Protein AF-A0A7X7FWN4-F1 (afdb_monomer)

Foldseek 3Di:
DWAWEKEAEQEQAFKKKFFFQQPDDTPDIDHRRHHGDMDTDPLFIFDDDPVPVVDCPPDQLCCLVPTGQDDDSSNGRQWMWMDDPNHTQDIAGDDADDDDLPDQGPSHSNQWDKDAPDPRYIYIYHYDYNVSRD

Sequence (134 aa):
MEYHVYLQNDSKDTLTVAIGDGNKYVFDSVNNFTPDSKLHLQLIGIKYDRTITGKVKETNIDVIRDELFVGTQISLVSGVRVYRNDSLLINWEGPLREMGADTHHFYNYSSWECYETSKWEGVVLFTIKDSDLK

pLDDT: mean 83.34, std 12.54, range [48.09, 97.19]

Secondary structure (DSSP, 8-state):
-EEEEEEEEESSS-EEEEEESTTS-EEEEEEEE-TT-EEE-TTS-EE--TTTSSS----HHHHHHHTTT-SGGGGG-SEEEEEETTEEEEEEE-S-B---TT---TTBGGGEEEEESSSSEEEEEEEEEGGGG-

Radius of gyration: 14.85 Å; Cα contacts (8 Å, |Δi|>4): 274; chains: 1; bounding box: 35×30×43 Å

Structure (mmCIF, N/CA/C/O backbone):
data_AF-A0A7X7FWN4-F1
#
_entry.id   AF-A0A7X7FWN4-F1
#
loop_
_atom_site.group_PDB
_atom_site.id
_atom_site.type_symbol
_atom_site.label_atom_id
_atom_site.label_alt_id
_atom_site.label_comp_id
_atom_site.label_asym_id
_atom_site.label_entity_id
_atom_site.label_seq_id
_atom_site.pdbx_PDB_ins_code
_atom_site.Cartn_x
_atom_site.Cartn_y
_atom_site.Cartn_z
_atom_site.occupancy
_atom_site.B_iso_or_equiv
_atom_site.auth_seq_id
_atom_site.auth_comp_id
_atom_site.auth_asym_id
_atom_site.auth_atom_id
_atom_site.pdbx_PDB_model_num
ATOM 1 N N . MET A 1 1 ? 17.497 2.805 -12.178 1.00 78.44 1 MET A N 1
ATOM 2 C CA . MET A 1 1 ? 16.544 3.672 -11.465 1.00 78.44 1 MET A CA 1
ATOM 3 C C . MET A 1 1 ? 16.064 2.916 -10.246 1.00 78.44 1 MET A C 1
ATOM 5 O O . MET A 1 1 ? 15.819 1.720 -10.356 1.00 78.44 1 MET A O 1
ATOM 9 N N . GLU A 1 2 ? 16.009 3.567 -9.095 1.00 84.38 2 GLU A N 1
ATOM 10 C CA . GLU A 1 2 ? 15.552 2.961 -7.843 1.00 84.38 2 GLU A CA 1
ATOM 11 C C . GLU A 1 2 ? 14.170 3.508 -7.492 1.00 84.38 2 GLU A C 1
ATOM 13 O O . GLU A 1 2 ? 13.951 4.714 -7.565 1.00 84.38 2 GLU A O 1
ATOM 18 N N . TYR A 1 3 ? 13.226 2.630 -7.163 1.00 87.50 3 TYR A N 1
ATOM 19 C CA . TYR A 1 3 ? 11.913 3.045 -6.684 1.00 87.50 3 TYR A CA 1
ATOM 20 C C . TYR A 1 3 ? 11.762 2.706 -5.206 1.00 87.50 3 TYR A C 1
ATOM 22 O O . TYR A 1 3 ? 11.950 1.560 -4.793 1.00 87.50 3 TYR A O 1
ATOM 30 N N . HIS A 1 4 ? 11.368 3.711 -4.431 1.00 88.62 4 HIS A N 1
ATOM 31 C CA . HIS A 1 4 ? 11.036 3.572 -3.022 1.00 88.62 4 HIS A CA 1
ATOM 32 C C . HIS A 1 4 ? 9.557 3.240 -2.863 1.00 88.62 4 HIS A C 1
ATOM 34 O O . HIS A 1 4 ? 8.694 3.947 -3.390 1.00 88.62 4 HIS A O 1
ATOM 40 N N . VAL A 1 5 ? 9.260 2.177 -2.122 1.00 89.81 5 VAL A N 1
ATOM 41 C CA . VAL A 1 5 ? 7.889 1.703 -1.925 1.00 89.81 5 VAL A CA 1
ATOM 42 C C . VAL A 1 5 ? 7.343 2.238 -0.613 1.00 89.81 5 VAL A C 1
ATOM 44 O O . VAL A 1 5 ? 7.925 2.018 0.449 1.00 89.81 5 VAL A O 1
ATOM 47 N N . TYR A 1 6 ? 6.210 2.925 -0.679 1.00 92.38 6 TYR A N 1
ATOM 48 C CA . TYR A 1 6 ? 5.560 3.522 0.473 1.00 92.38 6 TYR A CA 1
ATOM 49 C C . TYR A 1 6 ? 4.132 3.028 0.653 1.00 92.38 6 TYR A C 1
ATOM 51 O O . TYR A 1 6 ? 3.379 2.843 -0.303 1.00 92.38 6 TYR A O 1
ATOM 59 N N . LEU A 1 7 ? 3.759 2.905 1.920 1.00 93.94 7 LEU A N 1
ATOM 60 C CA . LEU A 1 7 ? 2.383 2.828 2.372 1.00 93.94 7 LEU A CA 1
ATOM 61 C C . LEU A 1 7 ? 2.020 4.159 3.034 1.00 93.94 7 LEU A C 1
ATOM 63 O O . LEU A 1 7 ? 2.794 4.653 3.852 1.00 93.94 7 LEU A O 1
ATOM 67 N N . GLN A 1 8 ? 0.870 4.737 2.704 1.00 96.62 8 GLN A N 1
ATOM 68 C CA . GLN A 1 8 ? 0.340 5.947 3.335 1.00 96.62 8 GLN A CA 1
ATOM 69 C C . GLN A 1 8 ? -0.965 5.646 4.063 1.00 96.62 8 GLN A C 1
ATOM 71 O O . GLN A 1 8 ? -1.803 4.896 3.563 1.00 96.62 8 GLN A O 1
ATOM 76 N N . ASN A 1 9 ? -1.135 6.259 5.232 1.00 97.19 9 ASN A N 1
ATOM 77 C CA . ASN A 1 9 ? -2.416 6.320 5.917 1.00 97.19 9 ASN A CA 1
ATOM 78 C C . ASN A 1 9 ? -3.106 7.647 5.581 1.00 97.19 9 ASN A C 1
ATOM 80 O O . ASN A 1 9 ? -2.680 8.689 6.066 1.00 97.19 9 ASN A O 1
ATOM 84 N N . ASP A 1 10 ? -4.155 7.602 4.766 1.00 97.06 10 ASP A N 1
ATOM 85 C CA . ASP A 1 10 ? -5.045 8.739 4.469 1.00 97.06 10 ASP A CA 1
ATOM 86 C C . ASP A 1 10 ? -6.424 8.545 5.128 1.00 97.06 10 ASP A C 1
ATOM 88 O O . ASP A 1 10 ? -7.433 9.135 4.742 1.00 97.06 10 ASP A O 1
ATOM 92 N N . SER A 1 11 ? -6.493 7.654 6.121 1.00 94.81 11 SER A N 1
ATOM 93 C CA . SER A 1 11 ? -7.663 7.502 6.974 1.00 94.81 11 SER A CA 1
ATOM 94 C C . SER A 1 11 ? -7.615 8.475 8.148 1.00 94.81 11 SER A C 1
ATOM 96 O O . SER A 1 11 ? -6.568 9.015 8.512 1.00 94.81 11 SER A O 1
ATOM 98 N N . LYS A 1 12 ? -8.762 8.662 8.796 1.00 93.81 12 LYS A N 1
ATOM 99 C CA . LYS A 1 12 ? -8.874 9.518 9.990 1.00 93.81 12 LYS A CA 1
ATOM 100 C C . LYS A 1 12 ? -8.357 8.863 11.265 1.00 93.81 12 LYS A C 1
ATOM 102 O O . LYS A 1 12 ? -8.284 9.528 12.299 1.00 93.81 12 LYS A O 1
ATOM 107 N N . ASP A 1 13 ? -8.020 7.580 11.209 1.00 92.75 13 ASP A N 1
ATOM 108 C CA . ASP A 1 13 ? -7.676 6.787 12.378 1.00 92.75 13 ASP A CA 1
ATOM 109 C C . ASP A 1 13 ? -6.202 6.405 12.402 1.00 92.75 13 ASP A C 1
ATOM 111 O O . ASP A 1 13 ? -5.536 6.255 11.378 1.00 92.75 13 ASP A O 1
ATOM 115 N N . THR A 1 14 ? -5.699 6.173 13.610 1.00 94.88 14 THR A N 1
ATOM 116 C CA . THR A 1 14 ? -4.436 5.466 13.791 1.00 94.88 14 THR A CA 1
ATOM 117 C C . THR A 1 14 ? -4.662 3.980 13.546 1.00 94.88 14 THR A C 1
ATOM 119 O O . THR A 1 14 ? -5.529 3.358 14.164 1.00 94.88 14 THR A O 1
ATOM 122 N N . LEU A 1 15 ? -3.854 3.407 12.660 1.00 95.94 15 LEU A N 1
ATOM 123 C CA . LEU A 1 15 ? -3.964 2.018 12.238 1.00 95.94 15 LEU A CA 1
ATOM 124 C C . LEU A 1 15 ? -2.803 1.188 12.782 1.00 95.94 15 LEU A C 1
ATOM 126 O O . LEU A 1 15 ? -1.743 1.700 13.144 1.00 95.94 15 LEU A O 1
ATOM 130 N N . THR A 1 16 ? -2.995 -0.123 12.811 1.00 95.06 16 THR A N 1
ATOM 131 C CA . THR A 1 16 ? -1.890 -1.081 12.852 1.00 95.06 16 THR A CA 1
ATOM 132 C C . THR A 1 16 ? -1.882 -1.843 11.542 1.00 95.06 16 THR A C 1
ATOM 134 O O . THR A 1 16 ? -2.923 -2.342 11.118 1.00 95.06 16 THR A O 1
ATOM 137 N N . VAL A 1 17 ? -0.725 -1.927 10.891 1.00 92.75 17 VAL A N 1
ATOM 138 C CA . VAL A 1 17 ? -0.567 -2.668 9.634 1.00 92.75 17 VAL A CA 1
ATOM 139 C C . VAL A 1 17 ? 0.361 -3.843 9.879 1.00 92.75 17 VAL A C 1
ATOM 141 O O . VAL A 1 17 ? 1.471 -3.653 10.369 1.00 92.75 17 VAL A O 1
ATOM 144 N N . ALA A 1 18 ? -0.089 -5.045 9.529 1.00 91.25 18 ALA A N 1
ATOM 145 C CA . ALA A 1 18 ? 0.699 -6.267 9.597 1.00 91.25 18 ALA A CA 1
ATOM 146 C C . ALA A 1 18 ? 0.869 -6.861 8.197 1.00 91.25 18 ALA A C 1
ATOM 148 O O . ALA A 1 18 ? -0.113 -7.190 7.525 1.00 91.25 18 ALA A O 1
ATOM 149 N N . ILE A 1 19 ? 2.121 -7.039 7.786 1.00 88.88 19 ILE A N 1
ATOM 150 C CA . ILE A 1 19 ? 2.513 -7.590 6.488 1.00 88.88 19 ILE A CA 1
ATOM 151 C C . ILE A 1 19 ? 3.107 -8.979 6.728 1.00 88.88 19 ILE A C 1
ATOM 153 O O . ILE A 1 19 ? 3.970 -9.161 7.591 1.00 88.88 19 ILE A O 1
ATOM 157 N N . GLY A 1 20 ? 2.592 -9.985 6.024 1.00 86.44 20 GLY A N 1
ATOM 158 C CA . GLY A 1 20 ? 2.756 -11.376 6.429 1.00 86.44 20 GLY A CA 1
ATOM 159 C C . GLY A 1 20 ? 2.457 -12.414 5.356 1.00 86.44 20 GLY A C 1
ATOM 160 O O . GLY A 1 20 ? 2.053 -12.086 4.244 1.00 86.44 20 GLY A O 1
ATOM 161 N N . ASP A 1 21 ? 2.570 -13.686 5.744 1.00 81.12 21 ASP A N 1
ATOM 162 C CA . ASP A 1 21 ? 2.163 -14.827 4.918 1.00 81.12 21 ASP A CA 1
ATOM 163 C C . ASP A 1 21 ? 0.691 -15.194 5.181 1.00 81.12 21 ASP A C 1
ATOM 165 O O . ASP A 1 21 ? 0.406 -16.183 5.862 1.00 81.12 21 ASP A O 1
ATOM 169 N N . GLY A 1 22 ? -0.252 -14.342 4.763 1.00 64.56 22 GLY A N 1
ATOM 170 C CA . GLY A 1 22 ? -1.678 -14.704 4.691 1.00 64.56 22 GLY A CA 1
ATOM 171 C C . GLY A 1 22 ? -2.268 -15.343 5.961 1.00 64.56 22 GLY A C 1
ATOM 172 O O . GLY A 1 22 ? -3.017 -16.311 5.869 1.00 64.56 22 GLY A O 1
ATOM 173 N N . ASN A 1 23 ? -1.913 -14.811 7.142 1.00 64.88 23 ASN A N 1
ATOM 174 C CA . ASN A 1 23 ? -2.283 -15.237 8.510 1.00 64.88 23 ASN A CA 1
ATOM 175 C C . ASN A 1 23 ? -1.321 -16.147 9.290 1.00 64.88 23 ASN A C 1
ATOM 177 O O . ASN A 1 23 ? -1.524 -16.292 10.495 1.00 64.88 23 ASN A O 1
ATOM 181 N N . LYS A 1 24 ? -0.265 -16.711 8.692 1.00 68.69 24 LYS A N 1
ATOM 182 C CA . LYS A 1 24 ? 0.635 -17.633 9.421 1.00 68.69 24 LYS A CA 1
ATOM 183 C C . LYS A 1 24 ? 1.794 -16.945 10.132 1.00 68.69 24 LYS A C 1
ATOM 185 O O . LYS A 1 24 ? 2.103 -17.285 11.270 1.00 68.69 24 LYS A O 1
ATOM 190 N N . TYR A 1 25 ? 2.413 -15.974 9.470 1.00 75.69 25 TYR A N 1
ATOM 191 C CA . TYR A 1 25 ? 3.571 -15.245 9.985 1.00 75.69 25 TYR A CA 1
ATOM 192 C C . TYR A 1 25 ? 3.437 -13.757 9.684 1.00 75.69 25 TYR A C 1
ATOM 194 O O . TYR A 1 25 ? 2.878 -13.382 8.654 1.00 75.69 25 TYR A O 1
ATOM 202 N N . VAL A 1 26 ? 3.930 -12.918 10.595 1.00 81.38 26 VAL A N 1
ATOM 203 C CA . VAL A 1 26 ? 4.064 -11.469 10.407 1.00 81.38 26 VAL A CA 1
ATOM 204 C C . VAL A 1 26 ? 5.550 -11.175 10.252 1.00 81.38 26 VAL A C 1
ATOM 206 O O . VAL A 1 26 ? 6.333 -11.545 11.125 1.00 81.38 26 VAL A O 1
ATOM 209 N N . PHE A 1 27 ? 5.929 -10.557 9.137 1.00 77.38 27 PHE A N 1
ATOM 210 C CA . PHE A 1 27 ? 7.317 -10.185 8.846 1.00 77.38 27 PHE A CA 1
ATOM 211 C C . PHE A 1 27 ? 7.601 -8.739 9.225 1.00 77.38 27 PHE A C 1
ATOM 213 O O . PHE A 1 27 ? 8.692 -8.437 9.696 1.00 77.38 27 PHE A O 1
ATOM 220 N N . ASP A 1 28 ? 6.605 -7.872 9.056 1.00 80.31 28 ASP A N 1
ATOM 221 C CA . ASP A 1 28 ? 6.662 -6.486 9.492 1.00 80.31 28 ASP A CA 1
ATOM 222 C C . ASP A 1 28 ? 5.319 -6.087 10.100 1.00 80.31 28 ASP A C 1
ATOM 224 O O . ASP A 1 28 ? 4.249 -6.472 9.612 1.00 80.31 28 ASP A O 1
ATOM 228 N N . SER A 1 29 ? 5.382 -5.335 11.190 1.00 79.69 29 SER A N 1
ATOM 229 C CA . SER A 1 29 ? 4.210 -4.764 11.834 1.00 79.69 29 SER A CA 1
ATOM 230 C C . SER A 1 29 ? 4.513 -3.350 12.273 1.00 79.69 29 SER A C 1
ATOM 232 O O . SER A 1 29 ? 5.416 -3.125 13.085 1.00 79.69 29 SER A O 1
ATOM 234 N N . VAL A 1 30 ? 3.696 -2.415 11.811 1.00 82.69 30 VAL A N 1
ATOM 235 C CA . VAL A 1 30 ? 3.766 -1.031 12.257 1.00 82.69 30 VAL A CA 1
ATOM 236 C C . VAL A 1 30 ? 2.589 -0.760 13.164 1.00 82.69 30 VAL A C 1
ATOM 238 O O . VAL A 1 30 ? 1.441 -0.691 12.727 1.00 82.69 30 VAL A O 1
ATOM 241 N N . ASN A 1 31 ? 2.912 -0.622 14.445 1.00 80.88 31 ASN A N 1
ATOM 242 C CA . ASN A 1 31 ? 1.982 -0.172 15.465 1.00 80.88 31 ASN A CA 1
ATOM 243 C C . ASN A 1 31 ? 1.938 1.357 15.451 1.00 80.88 31 ASN A C 1
ATOM 245 O O . ASN A 1 31 ? 2.976 2.007 15.329 1.00 80.88 31 ASN A O 1
ATOM 249 N N . ASN A 1 32 ? 0.748 1.923 15.639 1.00 87.88 32 ASN A N 1
ATOM 250 C CA . ASN A 1 32 ? 0.516 3.369 15.663 1.00 87.88 32 ASN A CA 1
ATOM 251 C C . ASN A 1 32 ? 0.831 4.086 14.337 1.00 87.88 32 ASN A C 1
ATOM 253 O O . ASN A 1 32 ? 1.461 5.142 14.329 1.00 87.88 32 ASN A O 1
ATOM 257 N N . PHE A 1 33 ? 0.376 3.533 13.214 1.00 94.62 33 PHE A N 1
ATOM 258 C CA . PHE A 1 33 ? 0.442 4.191 11.912 1.00 94.62 33 PHE A CA 1
ATOM 259 C C . PHE A 1 33 ? -0.581 5.339 11.869 1.00 94.62 33 PHE A C 1
ATOM 261 O O . PHE A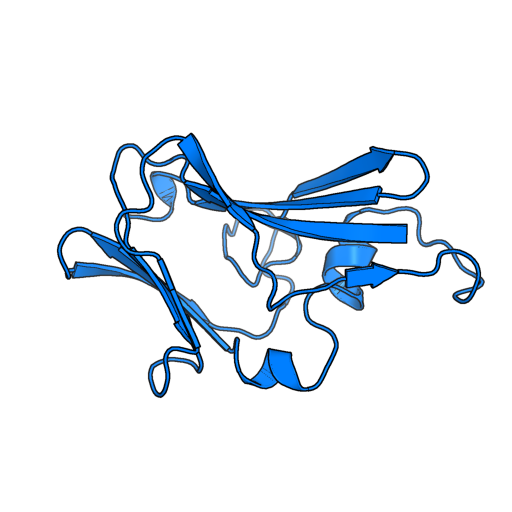 1 33 ? -1.758 5.125 11.584 1.00 94.62 33 PHE A O 1
ATOM 268 N N . THR A 1 34 ? -0.162 6.544 12.263 1.00 95.69 34 THR A N 1
ATOM 269 C CA . THR A 1 34 ? -1.046 7.707 12.466 1.00 95.69 34 THR A CA 1
ATOM 270 C C . THR A 1 34 ? -1.619 8.247 11.150 1.00 95.69 34 THR A C 1
ATOM 272 O O . THR A 1 34 ? -1.038 7.982 10.094 1.00 95.69 34 THR A O 1
ATOM 2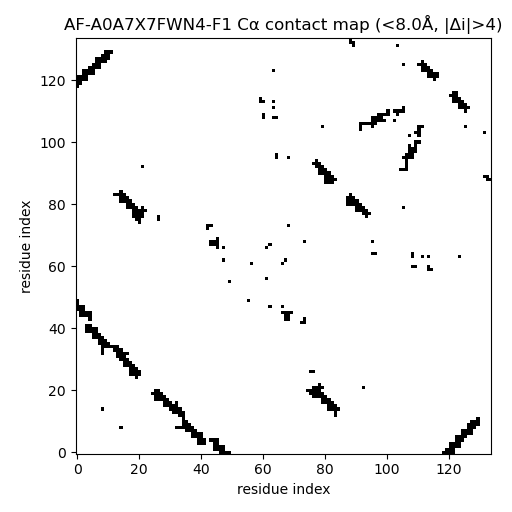75 N N . PRO A 1 35 ? -2.703 9.042 11.186 1.00 96.50 35 PRO A N 1
ATOM 276 C CA . PRO A 1 35 ? -3.176 9.781 10.014 1.00 96.50 35 PRO A CA 1
ATOM 277 C C . PRO A 1 35 ? -2.057 10.590 9.343 1.00 96.50 35 PRO A C 1
ATOM 279 O O . PRO A 1 35 ? -1.134 11.053 10.021 1.00 96.50 35 PRO A O 1
ATOM 282 N N . ASP A 1 36 ? -2.125 10.707 8.018 1.00 94.44 36 ASP A N 1
ATOM 283 C CA . ASP A 1 36 ? -1.181 11.406 7.130 1.00 94.44 36 ASP A CA 1
ATOM 284 C C . ASP A 1 36 ? 0.269 10.887 7.151 1.00 94.44 36 ASP A C 1
ATOM 286 O O . ASP A 1 36 ? 1.169 11.475 6.539 1.00 94.44 36 ASP A O 1
ATOM 290 N N . SER A 1 37 ? 0.534 9.774 7.840 1.00 95.12 37 SER A N 1
ATOM 291 C CA . SER A 1 37 ? 1.878 9.206 7.921 1.00 95.12 37 SER A CA 1
ATOM 292 C C . SER A 1 37 ? 2.207 8.301 6.732 1.00 95.12 37 SER A C 1
ATOM 294 O O . SER A 1 37 ? 1.333 7.721 6.080 1.00 95.12 37 SER A O 1
ATOM 296 N N . LYS A 1 38 ? 3.510 8.183 6.448 1.00 93.88 38 LYS A N 1
ATOM 297 C CA . LYS A 1 38 ? 4.067 7.314 5.407 1.00 93.88 38 LYS A CA 1
ATOM 298 C C . LYS A 1 38 ? 5.068 6.338 6.001 1.00 93.88 38 LYS A C 1
ATOM 300 O O . LYS A 1 38 ? 5.928 6.724 6.790 1.00 93.88 38 LYS A O 1
ATOM 305 N N . LEU A 1 39 ? 4.988 5.092 5.560 1.00 90.75 39 LEU A N 1
ATOM 306 C CA . LEU A 1 39 ? 5.895 4.013 5.915 1.00 90.75 39 LEU A CA 1
ATOM 307 C C . LEU A 1 39 ? 6.687 3.589 4.680 1.00 90.75 39 LEU A C 1
ATOM 309 O O . LEU A 1 39 ? 6.093 3.247 3.662 1.00 90.75 39 LEU A O 1
ATOM 313 N N . HIS A 1 40 ? 8.016 3.586 4.778 1.00 89.81 40 HIS A N 1
ATOM 314 C CA . HIS A 1 40 ? 8.895 3.053 3.737 1.00 89.81 40 HIS A CA 1
ATOM 315 C C . HIS A 1 40 ? 9.030 1.533 3.898 1.00 89.81 40 HIS A C 1
ATOM 317 O O . HIS A 1 40 ? 9.562 1.059 4.902 1.00 89.81 40 HIS A O 1
ATOM 323 N N . LEU A 1 41 ? 8.566 0.772 2.909 1.00 85.81 41 LEU A N 1
ATOM 324 C CA . LEU A 1 41 ? 8.576 -0.688 2.920 1.00 85.81 41 LEU A CA 1
ATOM 325 C C . LEU A 1 41 ? 9.902 -1.224 2.367 1.00 85.81 41 LEU A C 1
ATOM 327 O O . LEU A 1 41 ? 9.997 -1.611 1.205 1.00 85.81 41 LEU A O 1
ATOM 331 N N . GLN A 1 42 ? 10.933 -1.283 3.213 1.00 75.06 42 GLN A N 1
ATOM 332 C CA . GLN A 1 42 ? 12.276 -1.740 2.812 1.00 75.06 42 GLN A CA 1
ATOM 333 C C . GLN A 1 42 ? 12.320 -3.190 2.300 1.00 75.06 42 GLN A C 1
ATOM 335 O O . GLN A 1 42 ? 13.211 -3.541 1.530 1.00 75.06 42 GLN A O 1
ATOM 340 N N . LEU A 1 43 ? 11.356 -4.026 2.702 1.00 70.38 43 LEU A N 1
ATOM 341 C CA . LEU A 1 43 ? 11.211 -5.409 2.228 1.00 70.38 43 LEU A CA 1
ATOM 342 C C . LEU A 1 43 ? 10.883 -5.494 0.727 1.00 70.38 43 LEU A C 1
ATOM 344 O O . LEU A 1 43 ? 11.047 -6.548 0.118 1.00 70.38 43 LEU A O 1
ATOM 348 N N . ILE A 1 44 ? 10.417 -4.393 0.133 1.00 73.75 44 ILE A N 1
ATOM 349 C CA . ILE A 1 44 ? 10.004 -4.307 -1.264 1.00 73.75 44 ILE A CA 1
ATOM 350 C C . ILE A 1 44 ? 10.931 -3.300 -1.946 1.00 73.75 44 ILE A C 1
ATOM 352 O O . ILE A 1 44 ? 10.604 -2.131 -2.124 1.00 73.75 44 ILE A O 1
ATOM 356 N N . GLY A 1 45 ? 12.139 -3.748 -2.281 1.00 67.69 45 GLY A N 1
ATOM 357 C CA . GLY A 1 45 ? 13.080 -2.953 -3.064 1.00 67.69 45 GLY A CA 1
ATOM 358 C C . GLY A 1 45 ? 12.846 -3.157 -4.557 1.00 67.69 45 GLY A C 1
ATOM 359 O O . GLY A 1 45 ? 12.891 -4.292 -5.026 1.00 67.69 45 GLY A O 1
ATOM 360 N N . ILE A 1 46 ? 12.651 -2.075 -5.313 1.00 75.88 46 ILE A N 1
ATOM 361 C CA . ILE A 1 46 ? 12.556 -2.138 -6.774 1.00 75.88 46 ILE A CA 1
ATOM 362 C C . ILE A 1 46 ? 13.775 -1.442 -7.372 1.00 75.88 46 ILE A C 1
ATOM 364 O O . ILE A 1 46 ? 13.911 -0.216 -7.329 1.00 75.88 46 ILE A O 1
ATOM 368 N N . LYS A 1 47 ? 14.664 -2.231 -7.974 1.00 75.00 47 LYS A N 1
ATOM 369 C CA . LYS A 1 47 ? 15.744 -1.715 -8.818 1.00 75.00 47 LYS A CA 1
ATOM 370 C C . LYS A 1 47 ? 15.408 -2.023 -10.262 1.00 75.00 47 LYS A C 1
ATOM 372 O O . LYS A 1 47 ? 15.474 -3.170 -10.679 1.00 75.00 47 LYS A O 1
ATOM 377 N N . TYR A 1 48 ? 15.081 -0.981 -11.014 1.00 69.81 48 TYR A N 1
ATOM 378 C CA . TYR A 1 48 ? 14.701 -1.090 -12.414 1.00 69.81 48 TYR A CA 1
ATOM 379 C C . TYR A 1 48 ? 15.780 -0.486 -13.313 1.00 69.81 48 TYR A C 1
ATOM 381 O O . TYR A 1 48 ? 16.076 0.715 -13.242 1.00 69.81 48 TYR A O 1
ATOM 389 N N . ASP A 1 49 ? 16.381 -1.304 -14.174 1.00 66.69 49 ASP A N 1
ATOM 390 C CA . ASP A 1 49 ? 17.332 -0.831 -15.176 1.00 66.69 49 ASP A CA 1
ATOM 391 C C . ASP A 1 49 ? 16.641 -0.591 -16.525 1.00 66.69 49 ASP A C 1
ATOM 393 O O . ASP A 1 49 ? 16.386 -1.513 -17.300 1.00 66.69 49 ASP A O 1
ATOM 397 N N . ARG A 1 50 ? 16.398 0.689 -16.830 1.00 62.28 50 ARG A N 1
ATOM 398 C CA . ARG A 1 50 ? 15.823 1.147 -18.106 1.00 62.28 50 ARG A CA 1
ATOM 399 C C . ARG A 1 50 ? 16.671 0.789 -19.328 1.00 62.28 50 ARG A C 1
ATOM 401 O O . ARG A 1 50 ? 16.162 0.837 -20.442 1.00 62.28 50 ARG A O 1
ATOM 408 N N . THR A 1 51 ? 17.955 0.486 -19.143 1.00 59.22 51 THR A N 1
ATOM 409 C CA . THR A 1 51 ? 18.897 0.231 -20.240 1.00 59.22 51 THR A CA 1
ATOM 410 C C . THR A 1 51 ? 18.969 -1.242 -20.637 1.00 59.22 51 THR A C 1
ATOM 412 O O . THR A 1 51 ? 19.269 -1.540 -21.791 1.00 59.22 51 THR A O 1
ATOM 415 N N . ILE A 1 52 ? 18.639 -2.162 -19.723 1.00 54.94 52 ILE A N 1
ATOM 416 C CA . ILE A 1 52 ? 18.770 -3.612 -19.940 1.00 54.94 52 ILE A CA 1
ATOM 417 C C . ILE A 1 52 ? 17.549 -4.198 -20.663 1.00 54.94 52 ILE A C 1
ATOM 419 O O . ILE A 1 52 ? 17.690 -5.150 -21.429 1.00 54.94 52 ILE A O 1
ATOM 423 N N . THR A 1 53 ? 16.351 -3.631 -20.490 1.00 53.56 53 THR A N 1
ATOM 424 C CA . THR A 1 53 ? 15.120 -4.222 -21.046 1.00 53.56 53 THR A CA 1
ATOM 425 C C . THR A 1 53 ? 14.890 -3.935 -22.531 1.00 53.56 53 THR A C 1
ATOM 427 O O . THR A 1 53 ? 14.007 -4.552 -23.125 1.00 53.56 53 THR A O 1
ATOM 430 N N . GLY A 1 54 ? 15.658 -3.036 -23.169 1.00 48.09 54 GLY A N 1
ATOM 431 C CA . GLY A 1 54 ? 15.609 -2.744 -24.620 1.00 48.09 54 GLY A CA 1
ATOM 432 C C . GLY A 1 54 ? 14.253 -2.258 -25.170 1.00 48.09 54 GLY A C 1
ATOM 433 O O . GLY A 1 54 ? 14.146 -1.877 -26.334 1.00 48.09 54 GLY A O 1
ATOM 434 N N . LYS A 1 55 ? 13.216 -2.262 -24.334 1.00 48.88 55 LYS A N 1
ATOM 435 C CA . LYS A 1 55 ? 11.845 -1.832 -24.562 1.00 48.88 55 LYS A CA 1
ATOM 436 C C . LYS A 1 55 ? 11.422 -1.123 -23.289 1.00 48.88 55 LYS A C 1
ATOM 438 O O . LYS A 1 55 ? 10.923 -1.744 -22.355 1.00 48.88 55 LYS A O 1
ATOM 443 N N . VAL A 1 56 ? 11.645 0.183 -23.246 1.00 51.22 56 VAL A N 1
ATOM 444 C CA . VAL A 1 56 ? 10.984 1.029 -22.259 1.00 51.22 56 VAL A CA 1
ATOM 445 C C . VAL A 1 56 ? 9.497 0.957 -22.596 1.00 51.22 56 VAL A C 1
ATOM 447 O O . VAL A 1 56 ? 9.042 1.591 -23.541 1.00 51.22 56 VAL A O 1
ATOM 450 N N . LYS A 1 57 ? 8.742 0.109 -21.898 1.00 52.53 57 LYS A N 1
ATOM 451 C CA . LYS A 1 57 ? 7.297 0.285 -21.849 1.00 52.53 57 LYS A CA 1
ATOM 452 C C . LYS A 1 57 ? 7.067 1.525 -20.988 1.00 52.53 57 LYS A C 1
ATOM 454 O O . LYS A 1 57 ? 7.435 1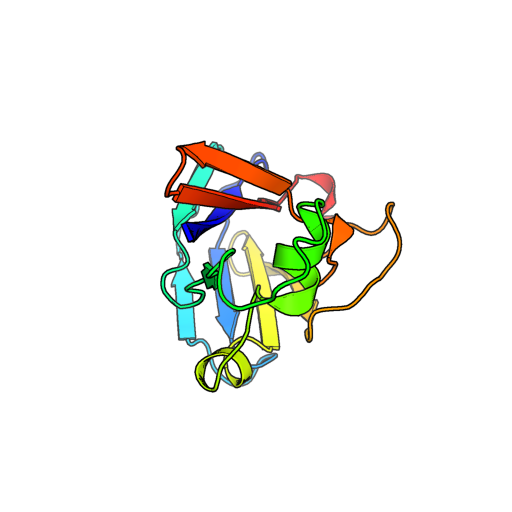.554 -19.819 1.00 52.53 57 LYS A O 1
ATOM 459 N N . GLU A 1 58 ? 6.588 2.586 -21.620 1.00 54.25 58 GLU A N 1
ATOM 460 C CA . GLU A 1 58 ? 6.611 3.959 -21.101 1.00 54.25 58 GLU A CA 1
ATOM 461 C C . GLU A 1 58 ? 5.591 4.234 -19.977 1.00 54.25 58 GLU A C 1
ATOM 463 O O . GLU A 1 58 ? 5.297 5.394 -19.702 1.00 54.25 58 GLU A O 1
ATOM 468 N N . THR A 1 59 ? 5.027 3.211 -19.316 1.00 60.88 59 THR A N 1
ATOM 469 C CA . THR A 1 59 ? 3.959 3.422 -18.328 1.00 60.88 59 THR A CA 1
ATOM 470 C C . THR A 1 59 ? 4.357 3.008 -16.915 1.00 60.88 59 THR A C 1
ATOM 472 O O . THR A 1 59 ? 4.952 1.959 -16.681 1.00 60.88 59 THR A O 1
ATOM 475 N N . ASN A 1 60 ? 3.967 3.834 -15.943 1.00 69.12 60 ASN A N 1
ATOM 476 C CA . ASN A 1 60 ? 4.190 3.605 -14.514 1.00 69.12 60 ASN A CA 1
ATOM 477 C C . ASN A 1 60 ? 3.567 2.284 -14.014 1.00 69.12 60 ASN A C 1
ATOM 479 O O . ASN A 1 60 ? 4.061 1.689 -13.059 1.00 69.12 60 ASN A O 1
ATOM 483 N N . ILE A 1 61 ? 2.523 1.793 -14.693 1.00 68.00 61 ILE A N 1
ATOM 484 C CA . ILE A 1 61 ? 1.861 0.518 -14.388 1.00 68.00 61 ILE A CA 1
ATOM 485 C C . ILE A 1 61 ? 2.764 -0.674 -14.716 1.00 68.00 61 ILE A C 1
ATOM 487 O O . ILE A 1 61 ? 2.696 -1.678 -14.016 1.00 68.00 61 ILE A O 1
ATOM 491 N N . ASP A 1 62 ? 3.630 -0.591 -15.730 1.00 78.12 62 ASP A N 1
ATOM 492 C CA . ASP A 1 62 ? 4.515 -1.709 -16.076 1.00 78.12 62 ASP A CA 1
ATOM 493 C C . ASP A 1 62 ? 5.555 -1.959 -14.976 1.00 78.12 62 ASP A C 1
ATOM 495 O O . ASP A 1 62 ? 5.812 -3.108 -14.644 1.00 78.12 62 ASP A O 1
ATOM 499 N N . VAL A 1 63 ? 6.062 -0.907 -14.320 1.00 81.50 63 VAL A N 1
ATOM 500 C CA . VAL A 1 63 ? 6.934 -1.051 -13.136 1.00 81.50 63 VAL A CA 1
ATOM 501 C C . VAL A 1 63 ? 6.193 -1.765 -12.004 1.00 81.50 63 VAL A C 1
ATOM 503 O O . VAL A 1 63 ? 6.725 -2.682 -11.389 1.00 81.50 63 VAL A O 1
ATOM 506 N N . ILE A 1 64 ? 4.940 -1.391 -11.744 1.00 84.88 64 ILE A N 1
ATOM 507 C CA . ILE A 1 64 ? 4.125 -2.040 -10.710 1.00 84.88 64 ILE A CA 1
ATOM 508 C C . ILE A 1 64 ? 3.799 -3.494 -11.085 1.00 84.88 64 ILE A C 1
ATOM 510 O O . ILE A 1 64 ? 3.817 -4.379 -10.239 1.00 84.88 64 ILE A O 1
ATOM 514 N N . ARG A 1 65 ? 3.486 -3.766 -12.350 1.00 82.88 65 ARG A N 1
ATOM 515 C CA . ARG A 1 65 ? 3.087 -5.101 -12.797 1.00 82.88 65 ARG A CA 1
ATOM 516 C C . ARG A 1 65 ? 4.256 -6.073 -12.850 1.00 82.88 65 ARG A C 1
ATOM 518 O O . ARG A 1 65 ? 4.103 -7.227 -12.456 1.00 82.88 65 ARG A O 1
ATOM 525 N N . ASP A 1 66 ? 5.376 -5.603 -13.382 1.00 78.44 66 ASP A N 1
ATOM 526 C CA . ASP A 1 66 ? 6.479 -6.456 -13.802 1.00 78.44 66 ASP A CA 1
ATOM 527 C C . ASP A 1 66 ? 7.626 -6.458 -12.775 1.00 78.44 66 ASP A C 1
ATOM 529 O O . ASP A 1 66 ? 8.390 -7.418 -12.749 1.00 78.44 66 ASP A O 1
ATOM 533 N N . GLU A 1 67 ? 7.733 -5.434 -11.912 1.00 79.81 67 GLU A N 1
ATOM 534 C CA . GLU A 1 67 ? 8.887 -5.236 -11.014 1.00 79.81 67 GLU A CA 1
ATOM 535 C C . GLU A 1 67 ? 8.521 -5.083 -9.524 1.00 79.81 67 GLU A C 1
ATOM 537 O O . GLU A 1 67 ? 9.312 -5.456 -8.649 1.00 79.81 67 GLU A O 1
ATOM 542 N N . LEU A 1 68 ? 7.337 -4.546 -9.194 1.00 79.19 68 LEU A N 1
ATOM 543 C CA . LEU A 1 68 ? 6.881 -4.475 -7.804 1.00 79.19 68 LEU A CA 1
ATOM 544 C C . LEU A 1 68 ? 6.674 -5.907 -7.306 1.00 79.19 68 LEU A C 1
ATOM 546 O O . LEU A 1 68 ? 5.909 -6.679 -7.873 1.00 79.19 68 LEU A O 1
ATOM 550 N N . PHE A 1 69 ? 7.381 -6.254 -6.234 1.00 72.56 69 PHE A N 1
ATOM 551 C CA . PHE A 1 69 ? 7.410 -7.597 -5.667 1.00 72.56 69 PHE A CA 1
ATOM 552 C C . PHE A 1 69 ? 8.076 -8.688 -6.549 1.00 72.56 69 PHE A C 1
ATOM 554 O O . PHE A 1 69 ? 7.570 -9.805 -6.652 1.00 72.56 69 PHE A O 1
ATOM 561 N N . VAL A 1 70 ? 9.272 -8.435 -7.104 1.00 67.12 70 VAL A N 1
ATOM 562 C CA . VAL A 1 70 ? 10.124 -9.476 -7.738 1.00 67.12 70 VAL A CA 1
ATOM 563 C C . VAL A 1 70 ? 11.239 -9.987 -6.806 1.00 67.12 70 VAL A C 1
ATOM 565 O O . VAL A 1 70 ? 12.018 -9.206 -6.267 1.00 67.12 70 VAL A O 1
ATOM 568 N N . GLY A 1 71 ? 11.323 -11.311 -6.583 1.00 63.00 71 GLY A N 1
ATOM 569 C CA . GLY A 1 71 ? 12.361 -11.943 -5.745 1.00 63.00 71 GLY A CA 1
ATOM 570 C C . GLY A 1 71 ? 11.857 -12.953 -4.701 1.00 63.00 71 GLY A C 1
ATOM 571 O O . GLY A 1 71 ? 10.663 -13.182 -4.537 1.00 63.00 71 GLY A O 1
ATOM 572 N N . THR A 1 72 ? 12.782 -13.588 -3.973 1.00 56.38 72 THR A N 1
ATOM 573 C CA . THR A 1 72 ? 12.472 -14.683 -3.028 1.00 56.38 72 THR A CA 1
ATOM 574 C C . THR A 1 72 ? 11.801 -14.214 -1.733 1.00 56.38 72 THR A C 1
ATOM 576 O O . THR A 1 72 ? 10.965 -14.938 -1.194 1.00 56.38 72 THR A O 1
ATOM 579 N N . GLN A 1 73 ? 12.103 -13.000 -1.256 1.00 61.59 73 GLN A N 1
ATOM 580 C CA . GLN A 1 73 ? 11.511 -12.433 -0.032 1.00 61.59 73 GLN A CA 1
ATOM 581 C C . GLN A 1 73 ? 10.034 -12.046 -0.191 1.00 61.59 73 GLN A C 1
ATOM 583 O O . GLN A 1 73 ? 9.326 -11.900 0.794 1.00 61.59 73 GLN A O 1
ATOM 588 N N . ILE A 1 74 ? 9.532 -11.946 -1.418 1.00 65.62 74 ILE A N 1
ATOM 589 C CA . ILE A 1 74 ? 8.134 -11.594 -1.695 1.00 65.62 74 ILE A CA 1
ATOM 590 C C . ILE A 1 74 ? 7.159 -12.721 -1.436 1.00 65.62 74 ILE A C 1
ATOM 592 O O . ILE A 1 74 ? 6.008 -12.457 -1.105 1.00 65.62 74 ILE A O 1
ATOM 596 N N . SER A 1 75 ? 7.611 -13.971 -1.528 1.00 61.72 75 SER A N 1
ATOM 597 C CA . SER A 1 75 ? 6.797 -15.109 -1.090 1.00 61.72 75 SER A CA 1
ATOM 598 C C . SER A 1 75 ? 6.343 -14.970 0.372 1.00 61.72 75 SER A C 1
ATOM 600 O O . SER A 1 75 ? 5.349 -15.569 0.764 1.00 61.72 75 SER A O 1
ATOM 602 N N . LEU A 1 76 ? 7.034 -14.130 1.152 1.00 62.75 76 LEU A N 1
ATOM 603 C CA . LEU A 1 76 ? 6.716 -13.791 2.534 1.00 62.75 76 LEU A CA 1
ATOM 604 C C . LEU A 1 76 ? 5.669 -12.662 2.644 1.00 62.75 76 LEU A C 1
ATOM 606 O O . LEU A 1 76 ? 5.073 -12.472 3.694 1.00 62.75 76 LEU A O 1
ATOM 610 N N . VAL A 1 77 ? 5.392 -11.919 1.572 1.00 77.00 77 VAL A N 1
ATOM 611 C CA . VAL A 1 77 ? 4.412 -10.822 1.539 1.00 77.00 77 VAL A CA 1
ATOM 612 C C . VAL A 1 77 ? 3.170 -11.270 0.765 1.00 77.00 77 VAL A C 1
ATOM 614 O O . VAL A 1 77 ? 2.852 -10.750 -0.306 1.00 77.00 77 VAL A O 1
ATOM 617 N N . SER A 1 78 ? 2.457 -12.263 1.300 1.00 81.81 78 SER A N 1
ATOM 618 C CA . SER A 1 78 ? 1.234 -12.814 0.692 1.00 81.81 78 SER A CA 1
ATOM 619 C C . SER A 1 78 ? -0.062 -12.258 1.304 1.00 81.81 78 SER A C 1
ATOM 621 O O . SER A 1 78 ? -1.138 -12.468 0.744 1.00 81.81 78 SER A O 1
ATOM 623 N N . GLY A 1 79 ? 0.026 -11.506 2.407 1.00 89.25 79 GLY A N 1
ATOM 624 C CA . GLY A 1 79 ? -1.106 -10.813 3.014 1.00 89.25 79 GLY A CA 1
ATOM 625 C C . GLY A 1 79 ? -0.740 -9.494 3.695 1.00 89.25 79 GLY A C 1
ATOM 626 O O . GLY A 1 79 ? 0.282 -9.386 4.379 1.00 89.25 79 GLY A O 1
ATOM 627 N N . VAL A 1 80 ? -1.629 -8.510 3.556 1.00 91.31 80 VAL A N 1
ATOM 628 C CA . VAL A 1 80 ? -1.585 -7.226 4.266 1.00 91.31 80 VAL A CA 1
ATOM 629 C C . VAL A 1 80 ? -2.874 -7.063 5.054 1.00 91.31 80 VAL A C 1
ATOM 631 O O . VAL A 1 80 ? -3.966 -7.068 4.489 1.00 91.31 80 VAL A O 1
ATOM 634 N N . ARG A 1 81 ? -2.741 -6.918 6.371 1.00 92.69 81 ARG A N 1
ATOM 635 C CA . ARG A 1 81 ? -3.862 -6.789 7.302 1.00 92.69 81 ARG A CA 1
ATOM 636 C C . ARG A 1 81 ? -3.799 -5.453 8.007 1.00 92.69 81 ARG A C 1
ATOM 638 O O . ARG A 1 81 ? -2.737 -5.051 8.481 1.00 92.69 81 ARG A O 1
ATOM 645 N N . VAL A 1 82 ? -4.942 -4.795 8.090 1.00 94.31 82 VAL A N 1
ATOM 646 C CA . VAL A 1 82 ? -5.078 -3.486 8.721 1.00 94.31 82 VAL A CA 1
ATOM 647 C C . VAL A 1 82 ? -6.046 -3.607 9.884 1.00 94.31 82 VAL A C 1
ATOM 649 O O . VAL A 1 82 ? -7.144 -4.145 9.738 1.00 94.31 82 VAL A O 1
ATOM 652 N N . TYR A 1 83 ? -5.632 -3.093 11.034 1.00 94.06 83 TYR A N 1
ATOM 653 C CA . TYR A 1 83 ? -6.371 -3.171 12.282 1.00 94.06 83 TYR A CA 1
ATOM 654 C C . TYR A 1 83 ? -6.624 -1.782 12.861 1.00 94.06 83 TYR A C 1
ATOM 656 O O . TYR A 1 83 ? -5.798 -0.877 12.722 1.00 94.06 83 TYR A O 1
ATOM 664 N N . ARG A 1 84 ? -7.729 -1.657 13.599 1.00 93.56 84 ARG A N 1
ATOM 665 C CA . ARG A 1 84 ? -8.015 -0.543 14.511 1.00 93.56 84 ARG A CA 1
ATOM 666 C C . ARG A 1 84 ? -8.366 -1.121 15.874 1.00 93.56 84 ARG A C 1
ATOM 668 O O . ARG A 1 84 ? -9.328 -1.876 15.975 1.00 93.56 84 ARG A O 1
ATOM 675 N N . ASN A 1 85 ? -7.609 -0.754 16.911 1.00 88.19 85 ASN A N 1
ATOM 676 C CA . ASN A 1 85 ? -7.807 -1.242 18.284 1.00 88.19 85 ASN A CA 1
ATOM 677 C C . ASN A 1 85 ? -8.021 -2.771 18.327 1.00 88.19 85 ASN A C 1
ATOM 679 O O . ASN A 1 85 ? -9.064 -3.243 18.775 1.00 88.19 85 ASN A O 1
ATOM 683 N N . ASP A 1 86 ? -7.081 -3.523 17.745 1.00 86.94 86 ASP A N 1
ATOM 684 C CA . ASP A 1 86 ? -7.084 -4.993 17.617 1.00 86.94 86 ASP A CA 1
ATOM 685 C C . ASP A 1 86 ? -8.204 -5.611 16.758 1.00 86.94 86 ASP A C 1
ATOM 687 O O . ASP A 1 86 ? -8.199 -6.814 16.494 1.00 86.94 86 ASP A O 1
ATOM 691 N N . SER A 1 87 ? -9.134 -4.806 16.244 1.00 92.62 87 SER A N 1
ATOM 692 C CA . SER A 1 87 ? -10.159 -5.263 15.304 1.00 92.62 87 SER A CA 1
ATOM 693 C C . SER A 1 87 ? -9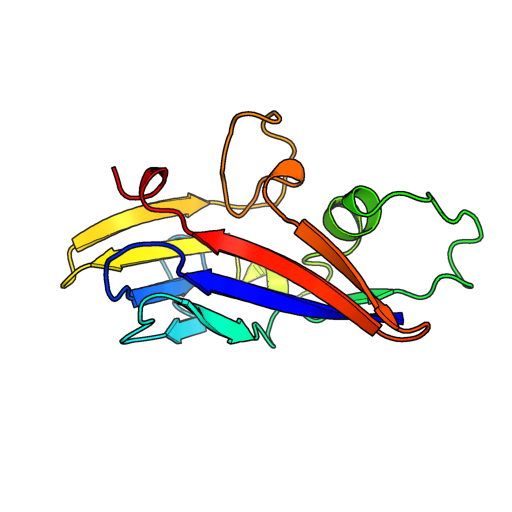.613 -5.238 13.882 1.00 92.62 87 SER A C 1
ATOM 695 O O . SER A 1 87 ? -9.162 -4.193 13.412 1.00 92.62 87 SER A O 1
ATOM 697 N N . LEU A 1 88 ? -9.660 -6.380 13.193 1.00 93.56 88 LEU A N 1
ATOM 698 C CA . LEU A 1 88 ? -9.316 -6.472 11.774 1.00 93.56 88 LEU A CA 1
ATOM 699 C C . LEU A 1 88 ? -10.353 -5.698 10.953 1.00 93.56 88 LEU A C 1
ATOM 701 O O . LEU A 1 88 ? -11.540 -6.008 11.021 1.00 93.56 88 LEU A O 1
ATOM 705 N N . LEU A 1 89 ? -9.893 -4.714 10.184 1.00 94.56 89 LEU A N 1
ATOM 706 C CA . LEU A 1 89 ? -10.733 -3.913 9.295 1.00 94.56 89 LEU A CA 1
ATOM 707 C C . LEU A 1 89 ? -10.689 -4.446 7.867 1.00 94.56 89 LEU A C 1
ATOM 709 O O . LEU A 1 89 ? -11.728 -4.641 7.250 1.00 94.56 89 LEU A O 1
ATOM 713 N N . ILE A 1 90 ? -9.488 -4.724 7.359 1.00 93.62 90 ILE A N 1
ATOM 714 C CA . ILE A 1 90 ? -9.311 -5.253 6.009 1.00 93.62 90 ILE A CA 1
ATOM 715 C C . ILE A 1 90 ? -8.150 -6.240 5.946 1.00 93.62 90 ILE A C 1
ATOM 717 O O . ILE A 1 90 ? -7.145 -6.107 6.650 1.00 93.62 90 ILE A O 1
ATOM 721 N N . ASN A 1 91 ? -8.316 -7.247 5.093 1.00 93.75 91 ASN A N 1
ATOM 722 C CA . ASN A 1 91 ? -7.308 -8.237 4.752 1.00 93.75 91 ASN A CA 1
ATOM 723 C C . ASN A 1 91 ? -7.192 -8.295 3.227 1.00 93.75 91 ASN A C 1
ATOM 725 O O . ASN A 1 91 ? -8.123 -8.729 2.549 1.00 93.75 91 ASN A O 1
ATOM 729 N N . TRP A 1 92 ? -6.058 -7.849 2.700 1.00 93.19 92 TRP A N 1
ATOM 730 C CA . TRP A 1 92 ? -5.721 -7.986 1.291 1.00 93.19 92 TRP A CA 1
ATOM 731 C C . TRP A 1 92 ? -4.818 -9.189 1.099 1.00 93.19 92 TRP A C 1
ATOM 733 O O . TRP A 1 92 ? -3.774 -9.290 1.741 1.00 93.19 92 TRP A O 1
ATOM 743 N N . GLU A 1 93 ? -5.191 -10.059 0.166 1.00 90.50 93 GLU A N 1
ATOM 744 C CA . GLU A 1 93 ? -4.446 -11.279 -0.131 1.00 90.50 93 GLU A CA 1
ATOM 745 C C . GLU A 1 93 ? -3.835 -11.220 -1.530 1.00 90.50 93 GLU A C 1
ATOM 747 O O . GLU A 1 93 ? -4.473 -10.824 -2.520 1.00 90.50 93 GLU A O 1
ATOM 752 N N . GLY A 1 94 ? -2.560 -11.592 -1.584 1.00 86.38 94 GLY A N 1
ATOM 753 C CA . GLY A 1 94 ? -1.776 -11.653 -2.803 1.00 86.38 94 GLY A CA 1
ATOM 754 C C . GLY A 1 94 ? -2.097 -12.877 -3.666 1.00 86.38 94 GLY A C 1
ATOM 755 O O . GLY A 1 94 ? -2.979 -13.671 -3.340 1.00 86.38 94 GLY A O 1
ATOM 756 N N . PRO A 1 95 ? -1.374 -13.047 -4.785 1.00 86.75 95 PRO A N 1
ATOM 757 C CA . PRO A 1 95 ? -0.331 -12.152 -5.289 1.00 86.75 95 PRO A CA 1
ATOM 758 C C . PRO A 1 95 ? -0.912 -10.910 -5.983 1.00 86.75 95 PRO A C 1
ATOM 760 O O . PRO A 1 95 ? -2.132 -10.778 -6.147 1.00 86.75 95 PRO A O 1
ATOM 763 N N . LEU A 1 96 ? -0.008 -10.018 -6.404 1.00 86.00 96 LEU A N 1
ATOM 764 C CA . LEU A 1 96 ? -0.303 -8.920 -7.323 1.00 86.00 96 LEU A CA 1
ATOM 765 C C . LEU A 1 96 ? -1.029 -9.430 -8.578 1.00 86.00 96 LEU A C 1
ATOM 767 O O . LEU A 1 96 ? -0.635 -10.443 -9.158 1.00 86.00 96 LEU A O 1
ATOM 771 N N . AR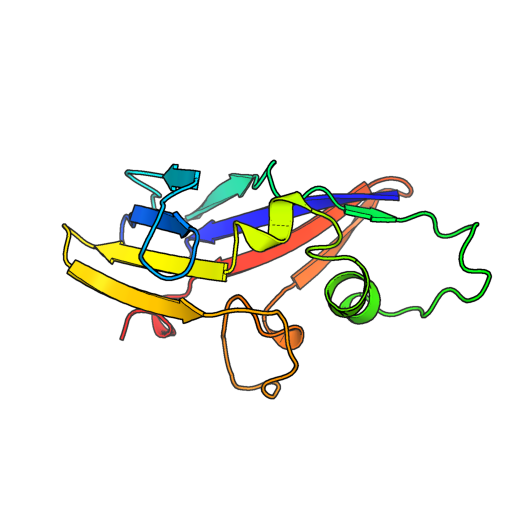G A 1 97 ? -2.078 -8.721 -8.996 1.00 88.94 97 ARG A N 1
ATOM 772 C CA . ARG A 1 97 ? -2.901 -9.046 -10.169 1.00 88.94 97 ARG A CA 1
ATOM 773 C C . ARG A 1 97 ? -3.721 -7.835 -10.605 1.00 88.94 97 ARG A C 1
ATOM 775 O O . ARG A 1 97 ? -3.854 -6.863 -9.871 1.00 88.94 97 ARG A O 1
ATOM 782 N N . GLU A 1 98 ? -4.321 -7.908 -11.782 1.00 89.81 98 GLU A N 1
ATOM 783 C CA . GLU A 1 98 ? -5.280 -6.904 -12.240 1.00 89.81 98 GLU A CA 1
ATOM 784 C C . GLU A 1 98 ? -6.676 -7.223 -11.681 1.00 89.81 98 GLU A C 1
ATOM 786 O O . GLU A 1 98 ? -7.138 -8.359 -11.793 1.00 89.81 98 GLU A O 1
ATOM 791 N N . MET A 1 99 ? -7.341 -6.247 -11.048 1.00 90.38 99 MET A N 1
ATOM 792 C CA . MET A 1 99 ? -8.683 -6.427 -10.451 1.00 90.38 99 MET A CA 1
ATOM 793 C C . MET A 1 99 ? -9.727 -5.399 -10.923 1.00 90.38 99 MET A C 1
ATOM 795 O O . MET A 1 99 ? -10.833 -5.348 -10.385 1.00 90.38 99 MET A O 1
ATOM 799 N N . GLY A 1 100 ? -9.388 -4.593 -11.932 1.00 88.12 100 GLY A N 1
ATOM 800 C CA . GLY A 1 100 ? -10.199 -3.476 -12.424 1.00 88.12 100 GLY A CA 1
ATOM 801 C C . GLY A 1 100 ? -9.882 -2.152 -11.721 1.00 88.12 100 GLY A C 1
ATOM 802 O O . GLY A 1 100 ? -9.388 -2.134 -10.594 1.00 88.12 100 GLY A O 1
ATOM 803 N N . ALA A 1 101 ? -10.145 -1.035 -12.405 1.00 84.31 101 ALA A N 1
ATOM 804 C CA . ALA A 1 101 ? -9.758 0.303 -11.947 1.00 84.31 101 ALA A CA 1
ATOM 805 C C . ALA A 1 101 ? -10.526 0.780 -10.700 1.00 84.31 101 ALA A C 1
ATOM 807 O O . ALA A 1 101 ? -9.973 1.520 -9.893 1.00 84.31 101 ALA A O 1
ATOM 808 N N . ASP A 1 102 ? -11.767 0.320 -10.517 1.00 90.25 102 ASP A N 1
ATOM 809 C CA . ASP A 1 102 ? -12.614 0.710 -9.379 1.00 90.25 102 ASP A CA 1
ATOM 810 C C . ASP A 1 102 ? -12.329 -0.109 -8.106 1.00 90.25 102 ASP A C 1
ATOM 812 O O . ASP A 1 102 ? -12.800 0.226 -7.019 1.00 90.25 102 ASP A O 1
ATOM 816 N N . THR A 1 103 ? -11.550 -1.189 -8.221 1.00 93.94 103 THR A N 1
ATOM 817 C CA . THR A 1 103 ? -11.203 -2.057 -7.092 1.00 93.94 103 THR A CA 1
ATOM 818 C C . THR A 1 103 ? -9.964 -1.515 -6.391 1.00 93.94 103 THR A C 1
ATOM 820 O O . THR A 1 103 ? -8.848 -1.671 -6.886 1.00 93.94 103 THR A O 1
ATOM 823 N N . HIS A 1 104 ? -10.129 -0.917 -5.214 1.00 95.44 104 HIS A N 1
ATOM 824 C CA . HIS A 1 104 ? -8.996 -0.477 -4.405 1.00 95.44 104 HIS A CA 1
ATOM 825 C C . HIS A 1 104 ? -8.465 -1.629 -3.535 1.00 95.44 104 HIS A C 1
ATOM 827 O O . HIS A 1 104 ? -9.135 -2.100 -2.617 1.00 95.44 104 HIS A O 1
ATOM 833 N N . HIS A 1 105 ? -7.284 -2.151 -3.871 1.00 94.75 105 HIS A N 1
ATOM 834 C CA . HIS A 1 105 ? -6.723 -3.345 -3.238 1.00 94.75 105 HIS A CA 1
ATOM 835 C C . HIS A 1 105 ? -5.193 -3.310 -3.278 1.00 94.75 105 HIS A C 1
ATOM 837 O O . HIS A 1 105 ? -4.616 -3.040 -4.327 1.00 94.75 105 HIS A O 1
ATOM 843 N N . PHE A 1 106 ? -4.517 -3.658 -2.176 1.00 93.31 106 PHE A N 1
ATOM 844 C CA . PHE A 1 106 ? -3.045 -3.602 -2.087 1.00 93.31 106 PHE A CA 1
ATOM 845 C C . PHE A 1 106 ? -2.343 -4.405 -3.188 1.00 93.31 106 PHE A C 1
ATOM 847 O O . PHE A 1 106 ? -1.332 -3.996 -3.736 1.00 93.31 106 PHE A O 1
ATOM 854 N N . TYR A 1 107 ? -2.908 -5.548 -3.561 1.00 91.69 107 TYR A N 1
ATOM 855 C CA . TYR A 1 107 ? -2.404 -6.371 -4.660 1.00 91.69 107 TYR A CA 1
ATOM 856 C C . TYR A 1 107 ? -3.009 -6.061 -6.046 1.00 91.69 107 TYR A C 1
ATOM 858 O O . TYR A 1 107 ? -2.857 -6.871 -6.955 1.00 91.69 107 TYR A O 1
ATOM 866 N N . ASN A 1 108 ? -3.715 -4.943 -6.237 1.00 92.75 108 ASN A N 1
ATOM 867 C CA . ASN A 1 108 ? -4.188 -4.530 -7.561 1.00 92.75 108 ASN A CA 1
ATOM 868 C C . ASN A 1 108 ? -3.204 -3.544 -8.195 1.00 92.75 108 ASN A C 1
ATOM 870 O O . ASN A 1 108 ? -2.921 -2.505 -7.602 1.00 92.75 108 ASN A O 1
ATOM 874 N N . TYR A 1 109 ? -2.728 -3.823 -9.413 1.00 89.88 109 TYR A N 1
ATOM 875 C CA . TYR A 1 109 ? -1.782 -2.941 -10.116 1.00 89.88 109 TYR A CA 1
ATOM 876 C C . TYR A 1 109 ? -2.281 -1.494 -10.208 1.00 89.88 109 TYR A C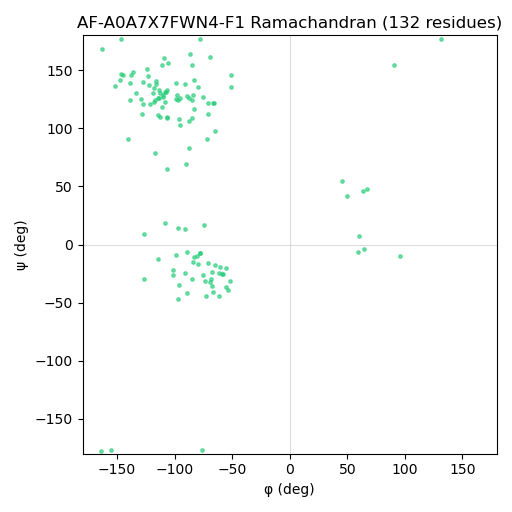 1
ATOM 878 O O . TYR A 1 109 ? -1.510 -0.555 -10.038 1.00 89.88 109 TYR A O 1
ATOM 886 N N . SER A 1 110 ? -3.585 -1.316 -10.434 1.00 90.94 110 SER A N 1
ATOM 887 C CA . SER A 1 110 ? -4.210 -0.002 -10.614 1.00 90.94 110 SER A CA 1
ATOM 888 C C . SER A 1 110 ? -4.434 0.775 -9.314 1.00 90.94 110 SER A C 1
ATOM 890 O O . SER A 1 110 ? -4.858 1.924 -9.376 1.00 90.94 110 SER A O 1
ATOM 892 N N . SER A 1 111 ? -4.192 0.178 -8.142 1.00 94.00 111 SER A N 1
ATOM 893 C CA . SER A 1 111 ? -4.359 0.864 -6.852 1.00 94.00 111 SER A CA 1
ATOM 894 C C . SER A 1 111 ? -3.104 1.593 -6.373 1.00 94.00 111 SER A C 1
ATOM 896 O O . SER A 1 111 ? -3.159 2.292 -5.366 1.00 94.00 111 SER A O 1
ATOM 898 N N . TRP A 1 112 ? -1.983 1.432 -7.076 1.00 92.69 112 TRP A N 1
ATOM 899 C CA . TRP A 1 112 ? -0.729 2.093 -6.743 1.00 92.69 112 TRP A CA 1
ATOM 900 C C . TRP A 1 112 ? -0.515 3.322 -7.610 1.00 92.69 112 TRP A C 1
ATOM 902 O O . TRP A 1 112 ? -0.703 3.300 -8.827 1.00 92.69 112 TRP A O 1
ATOM 912 N N . GLU A 1 113 ? -0.031 4.379 -6.977 1.00 92.31 113 GLU A N 1
ATOM 913 C CA . GLU A 1 113 ? 0.524 5.527 -7.668 1.00 92.31 113 GLU A CA 1
ATOM 914 C C . GLU A 1 113 ? 2.019 5.307 -7.857 1.00 92.31 113 GLU A C 1
ATOM 916 O O . GLU A 1 113 ? 2.719 4.848 -6.958 1.00 92.31 113 GLU A O 1
ATOM 921 N N . CYS A 1 114 ? 2.531 5.645 -9.032 1.00 89.06 114 CYS A N 1
ATOM 922 C CA . CYS A 1 114 ? 3.959 5.606 -9.295 1.00 89.06 114 CYS A CA 1
ATOM 923 C C . CYS A 1 114 ? 4.356 6.899 -9.992 1.00 89.06 114 CYS A C 1
ATOM 925 O O . CYS A 1 114 ? 3.713 7.314 -10.958 1.00 89.06 114 CYS A O 1
ATOM 927 N N . TYR A 1 115 ? 5.400 7.545 -9.487 1.00 88.19 115 TYR A N 1
ATOM 928 C CA . TYR A 1 115 ? 5.898 8.807 -10.015 1.00 88.19 115 TYR A CA 1
ATOM 929 C C . TYR A 1 115 ? 7.416 8.899 -9.867 1.00 88.19 115 TYR A C 1
ATOM 931 O O . TYR A 1 115 ? 8.011 8.372 -8.927 1.00 88.19 115 TYR A O 1
ATOM 939 N N . GLU A 1 116 ? 8.055 9.563 -10.824 1.00 87.06 116 GLU A N 1
ATOM 940 C CA . GLU A 1 116 ? 9.489 9.842 -10.786 1.00 87.06 116 GLU A CA 1
ATOM 941 C C . GLU A 1 116 ? 9.759 11.040 -9.874 1.00 87.06 116 GLU A C 1
ATOM 943 O O . GLU A 1 116 ? 9.066 12.055 -9.945 1.00 87.06 116 GLU A O 1
ATOM 948 N N . THR A 1 117 ? 10.779 10.936 -9.025 1.00 86.75 117 THR A N 1
ATOM 949 C CA . THR A 1 117 ? 11.254 12.054 -8.196 1.00 86.75 117 THR A CA 1
ATOM 950 C C . THR A 1 117 ? 12.516 12.676 -8.783 1.00 86.75 117 THR A C 1
ATOM 952 O O . THR A 1 117 ? 12.775 13.864 -8.587 1.00 86.75 117 THR A O 1
ATOM 955 N N . SER A 1 118 ? 13.296 11.899 -9.539 1.00 86.88 118 SER A N 1
ATOM 956 C CA . SER A 1 118 ? 14.455 12.368 -10.290 1.00 86.88 118 SER A CA 1
ATOM 957 C C . SER A 1 118 ? 14.759 11.444 -11.476 1.00 86.88 118 SER A C 1
ATOM 959 O O . SER A 1 118 ? 14.089 10.443 -11.702 1.00 86.88 118 SER A O 1
ATOM 961 N N . LYS A 1 119 ? 15.840 11.732 -12.215 1.00 82.12 119 LYS A N 1
ATOM 962 C CA . LYS A 1 119 ? 16.358 10.840 -13.269 1.00 82.12 119 LYS A CA 1
ATOM 963 C C . LYS A 1 119 ? 16.731 9.439 -12.750 1.00 82.12 119 LYS A C 1
ATOM 965 O O . LYS A 1 119 ? 16.798 8.491 -13.533 1.00 82.12 119 LYS A O 1
ATOM 970 N N . TRP A 1 120 ? 17.053 9.320 -11.464 1.00 83.31 120 TRP A N 1
ATOM 971 C CA . TRP A 1 120 ? 17.611 8.099 -10.879 1.00 83.31 120 TRP A CA 1
ATOM 972 C C . TRP A 1 120 ? 16.684 7.436 -9.866 1.00 83.31 120 TRP A C 1
ATOM 974 O O . TRP A 1 120 ? 16.907 6.268 -9.545 1.00 83.31 120 TRP A O 1
ATOM 984 N N . GLU A 1 121 ? 15.634 8.136 -9.438 1.00 85.94 121 GLU A N 1
ATOM 985 C CA . GLU A 1 121 ? 14.773 7.741 -8.330 1.00 85.94 121 GLU A CA 1
ATOM 986 C C . GLU A 1 121 ? 13.291 7.952 -8.655 1.00 85.94 121 GLU A C 1
ATOM 988 O O . GLU A 1 121 ? 12.906 8.878 -9.375 1.00 85.94 121 GLU A O 1
ATOM 993 N N . GLY A 1 122 ? 12.451 7.101 -8.079 1.00 88.56 122 GLY A N 1
ATOM 994 C CA . GLY A 1 122 ? 11.004 7.237 -8.102 1.00 88.56 122 GLY A CA 1
ATOM 995 C C . GLY A 1 122 ? 10.360 6.710 -6.828 1.00 88.56 122 GLY A C 1
ATOM 996 O O . GLY A 1 122 ? 11.017 6.173 -5.935 1.00 88.56 122 GLY A O 1
ATOM 997 N N . VAL A 1 123 ? 9.046 6.867 -6.751 1.00 89.62 123 VAL A N 1
ATOM 998 C CA . VAL A 1 123 ? 8.219 6.400 -5.642 1.00 89.62 123 VAL A CA 1
ATOM 999 C C . VAL A 1 123 ? 7.078 5.557 -6.187 1.00 89.62 123 VAL A C 1
ATOM 1001 O O . VAL A 1 123 ? 6.484 5.901 -7.206 1.00 89.62 123 VAL A O 1
ATOM 1004 N N . VAL A 1 124 ? 6.777 4.470 -5.481 1.00 91.69 124 VAL A N 1
ATOM 1005 C CA . VAL A 1 124 ? 5.557 3.678 -5.639 1.00 91.69 124 VAL A CA 1
ATOM 1006 C C . VAL A 1 124 ? 4.783 3.771 -4.327 1.00 91.69 124 VAL A C 1
ATOM 1008 O O . VAL A 1 124 ? 5.339 3.499 -3.266 1.00 91.69 124 VAL A O 1
ATOM 1011 N N . LEU A 1 125 ? 3.530 4.208 -4.378 1.00 93.69 125 LEU A N 1
ATOM 1012 C CA . LEU A 1 125 ? 2.734 4.590 -3.217 1.00 93.69 125 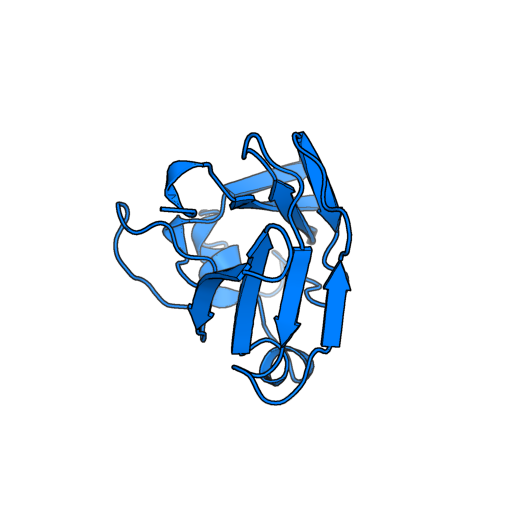LEU A CA 1
ATOM 1013 C C . LEU A 1 125 ? 1.379 3.884 -3.236 1.00 93.69 125 LEU A C 1
ATOM 1015 O O . LEU A 1 125 ? 0.627 4.008 -4.201 1.00 93.69 125 LEU A O 1
ATOM 1019 N N . PHE A 1 126 ? 1.060 3.184 -2.152 1.00 94.75 126 PHE A N 1
ATOM 1020 C CA . PHE A 1 126 ? -0.298 2.730 -1.868 1.00 94.75 126 PHE A CA 1
ATOM 1021 C C . PHE A 1 126 ? -0.863 3.548 -0.718 1.00 94.75 126 PHE A C 1
ATOM 1023 O O . PHE A 1 126 ? -0.222 3.688 0.326 1.00 94.75 126 PHE A O 1
ATOM 1030 N N . THR A 1 127 ? -2.074 4.060 -0.891 1.00 97.19 127 THR A N 1
ATOM 1031 C CA . THR A 1 127 ? -2.720 4.939 0.084 1.00 97.19 127 THR A CA 1
ATOM 1032 C C . THR A 1 127 ? -3.933 4.237 0.660 1.00 97.19 127 THR A C 1
ATOM 1034 O O . THR A 1 127 ? -4.913 4.062 -0.051 1.00 97.19 127 THR A O 1
ATOM 1037 N N . ILE A 1 128 ? -3.890 3.859 1.938 1.00 96.56 128 ILE A N 1
ATOM 1038 C CA . ILE A 1 128 ? -5.056 3.328 2.654 1.00 96.56 128 ILE A CA 1
ATOM 1039 C C . ILE A 1 128 ? -6.037 4.477 2.881 1.00 96.56 128 ILE A C 1
ATOM 1041 O O . ILE A 1 128 ? -5.685 5.468 3.522 1.00 96.56 128 ILE A O 1
ATOM 1045 N N . LYS A 1 129 ? -7.262 4.330 2.381 1.00 95.56 129 LYS A N 1
ATOM 1046 C CA . LYS A 1 129 ? -8.326 5.337 2.457 1.00 95.56 129 LYS A CA 1
ATOM 1047 C C . LYS A 1 129 ? -9.369 4.936 3.490 1.00 95.56 129 LYS A C 1
ATOM 1049 O O . LYS A 1 129 ? -9.618 3.754 3.708 1.00 95.56 129 LYS A 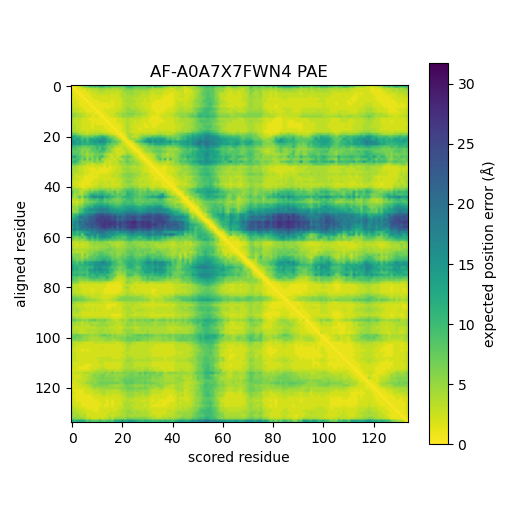O 1
ATOM 1054 N N . ASP A 1 130 ? -10.097 5.915 4.027 1.00 94.12 130 ASP A N 1
ATOM 1055 C CA . ASP A 1 130 ? -11.280 5.671 4.876 1.00 94.12 130 ASP A CA 1
ATOM 1056 C C . ASP A 1 130 ? -12.302 4.711 4.222 1.00 94.12 130 ASP A C 1
ATOM 1058 O O . ASP A 1 130 ? -13.017 3.987 4.915 1.00 94.12 130 ASP A O 1
ATOM 1062 N N . SER A 1 131 ? -12.409 4.706 2.887 1.00 93.44 131 SER A N 1
ATOM 1063 C CA . SER A 1 131 ? -13.309 3.811 2.147 1.00 93.44 131 SER A CA 1
ATOM 1064 C C . SER A 1 131 ? -12.916 2.338 2.217 1.00 93.44 131 SER A C 1
ATOM 1066 O O . SER A 1 131 ? -13.789 1.496 2.042 1.00 93.44 131 SER A O 1
ATOM 1068 N N . ASP A 1 132 ? -11.643 2.040 2.476 1.00 92.38 132 ASP A N 1
ATOM 1069 C CA . ASP A 1 132 ? -11.121 0.672 2.562 1.00 92.38 132 ASP A CA 1
ATOM 1070 C C . ASP A 1 132 ? -11.436 0.018 3.912 1.00 92.38 132 ASP A C 1
ATOM 1072 O O . ASP A 1 132 ? -11.327 -1.192 4.064 1.00 92.38 132 ASP A O 1
ATOM 1076 N N . LEU A 1 133 ? -11.791 0.829 4.911 1.00 91.00 133 LEU A N 1
ATOM 1077 C CA . LEU A 1 133 ? -11.935 0.425 6.309 1.00 91.00 133 LEU A CA 1
ATOM 1078 C C . LEU A 1 133 ? -13.387 0.100 6.705 1.00 91.00 133 LEU A C 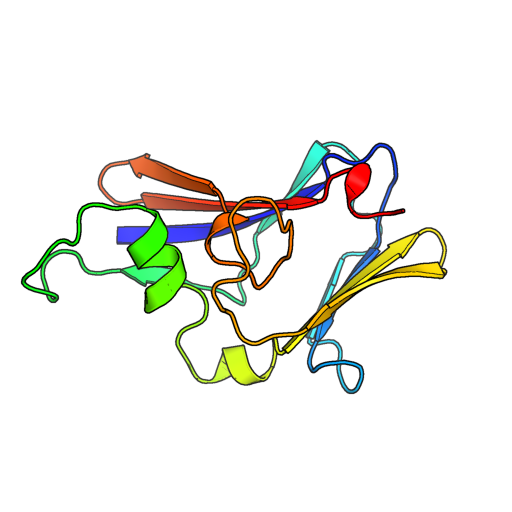1
ATOM 1080 O O . LEU A 1 133 ? -13.701 0.089 7.899 1.00 91.00 133 LEU A O 1
ATOM 1084 N N . LYS A 1 134 ? -14.278 -0.061 5.722 1.00 78.62 134 LYS A N 1
ATOM 1085 C CA . LYS A 1 134 ? -15.728 -0.215 5.905 1.00 78.62 134 LYS A CA 1
ATOM 1086 C C . LYS A 1 134 ? -16.198 -1.652 5.761 1.00 78.62 134 LYS A C 1
ATOM 1088 O O . LYS A 1 134 ? -15.716 -2.336 4.835 1.00 78.62 134 LYS A O 1
#

Solvent-accessible surface area (backbone atoms only — not comparable to full-atom values): 7589 Å² total; per-residue (Å²): 67,41,37,48,32,33,43,31,31,64,24,94,52,57,29,32,43,37,36,9,38,67,88,78,48,73,81,47,70,46,76,71,43,36,51,79,36,74,45,77,44,77,90,46,66,34,79,47,60,76,78,77,64,84,60,78,69,92,46,63,56,52,50,46,66,74,41,54,73,67,63,80,71,38,73,47,59,31,18,43,35,36,26,46,93,88,40,79,51,40,77,40,64,47,70,76,44,87,67,56,80,87,44,83,40,90,35,18,46,70,40,48,50,57,51,75,79,51,97,54,35,27,40,36,38,36,68,47,41,58,80,62,60,108

Mean predicted aligned error: 5.99 Å

Nearest PDB structures (foldseek):
  8zv8-assembly1_C  TM=5.911E-01  e=2.382E-01  Homo sapiens
  4w9f-assembly4_L  TM=4.152E-01  e=1.251E-01  Homo sapiens
  5fid-assembly1_B  TM=5.373E-01  e=6.678E-01  Pyricularia oryzae
  5a9h-assembly1_A-2  TM=3.090E-01  e=1.726E-01  Rattus norvegicus
  7pmy-assembly1_A  TM=3.834E-01  e=1.251E-01  Homo sapiens